Protein AF-A0A5S3QFT2-F1 (afdb_monomer_lite)

Sequence (90 aa):
MIRYILTNRRFLLILFIINLLGTAYGYYWYRFQLYDTPRIFLLFVPDSPTASLFFTVFLLFFLFNRNVPYIEALAVITLFKYGIWAVVMN

pLDDT: mean 94.41, std 4.91, range [65.56, 98.5]

Secondary structure (DSSP, 8-state):
-HHHHHT-HHHHHHHHHHHHHHHHHHHHHTHHHHHHS-GGGGGGS--HHHHHHHHHHHHHHHHTT---HHHHHHHHHHHHHHHHHHHH--

Structure (mmCIF, N/CA/C/O backbone):
data_AF-A0A5S3QFT2-F1
#
_entry.id   AF-A0A5S3QFT2-F1
#
loop_
_atom_site.group_PDB
_atom_site.id
_atom_site.type_symbol
_atom_site.label_atom_id
_atom_site.label_alt_id
_atom_site.label_comp_id
_atom_site.label_asym_id
_atom_site.label_entity_id
_atom_site.label_seq_id
_atom_site.pdbx_PDB_ins_code
_atom_site.Cartn_x
_atom_site.Cartn_y
_atom_site.Cartn_z
_atom_site.occupancy
_atom_site.B_iso_or_equiv
_atom_site.auth_seq_id
_atom_site.auth_comp_id
_atom_site.auth_asym_id
_atom_site.auth_atom_id
_atom_site.pdbx_PDB_model_num
ATOM 1 N N . MET A 1 1 ? 2.451 -3.427 25.506 1.00 77.31 1 MET A N 1
ATOM 2 C CA . MET A 1 1 ? 2.648 -2.008 25.129 1.00 77.31 1 MET A CA 1
ATOM 3 C C . MET A 1 1 ? 2.489 -1.772 23.623 1.00 77.31 1 MET A C 1
ATOM 5 O O . MET A 1 1 ? 1.593 -1.036 23.248 1.00 77.31 1 MET A O 1
ATOM 9 N N . ILE A 1 2 ? 3.259 -2.444 22.754 1.00 85.62 2 ILE A N 1
ATOM 10 C CA . ILE A 1 2 ? 3.211 -2.245 21.285 1.00 85.62 2 ILE A CA 1
ATOM 11 C C . ILE A 1 2 ? 1.833 -2.551 20.680 1.00 85.62 2 ILE A C 1
ATOM 13 O O . ILE A 1 2 ? 1.269 -1.711 19.987 1.00 85.62 2 ILE A O 1
ATOM 17 N N . ARG A 1 3 ? 1.243 -3.713 21.001 1.00 86.75 3 ARG A N 1
ATOM 18 C CA . ARG A 1 3 ? -0.085 -4.100 20.489 1.00 86.75 3 ARG A CA 1
ATOM 19 C C . ARG A 1 3 ? -1.155 -3.045 20.778 1.00 86.75 3 ARG A C 1
ATOM 21 O O . ARG A 1 3 ? -1.928 -2.728 19.892 1.00 86.75 3 ARG A O 1
ATOM 28 N N . TYR A 1 4 ? -1.143 -2.466 21.980 1.00 88.75 4 TYR A N 1
ATOM 29 C CA . TYR A 1 4 ? -2.092 -1.425 22.385 1.00 88.75 4 TYR A CA 1
ATOM 30 C C . TYR A 1 4 ? -2.019 -0.179 21.490 1.00 88.75 4 TYR A C 1
ATOM 32 O O . TYR A 1 4 ? -3.053 0.388 21.149 1.00 88.75 4 TYR A O 1
ATOM 40 N N . ILE A 1 5 ? -0.812 0.221 21.080 1.00 88.56 5 ILE A N 1
ATOM 41 C CA . ILE A 1 5 ? -0.605 1.353 20.169 1.00 88.56 5 ILE A CA 1
ATOM 42 C C . ILE A 1 5 ? -1.059 0.976 18.756 1.00 88.56 5 ILE A C 1
ATOM 44 O O . ILE A 1 5 ? -1.847 1.700 18.155 1.00 88.56 5 ILE A O 1
ATOM 48 N N . LEU A 1 6 ? -0.618 -0.182 18.252 1.00 90.44 6 LEU A N 1
ATOM 49 C CA . LEU A 1 6 ? -0.897 -0.623 16.882 1.00 90.44 6 LEU A CA 1
ATOM 50 C C . LEU A 1 6 ? -2.381 -0.913 16.624 1.00 90.44 6 LEU A C 1
ATOM 52 O O . LEU A 1 6 ? -2.838 -0.764 15.498 1.00 90.44 6 LEU A O 1
ATOM 56 N N . THR A 1 7 ? -3.146 -1.294 17.649 1.00 91.06 7 THR A N 1
ATOM 57 C CA . THR A 1 7 ? -4.597 -1.507 17.538 1.00 91.06 7 THR A CA 1
ATOM 58 C C . THR A 1 7 ? -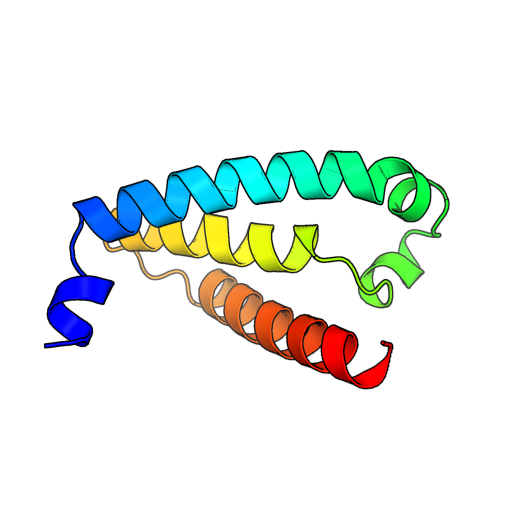5.420 -0.302 17.992 1.00 91.06 7 THR A C 1
ATOM 60 O O . THR A 1 7 ? -6.647 -0.377 18.036 1.00 91.06 7 THR A O 1
ATOM 63 N N . ASN A 1 8 ? -4.789 0.814 18.371 1.00 95.25 8 ASN A N 1
ATOM 64 C CA . ASN A 1 8 ? -5.520 2.010 18.769 1.00 95.25 8 ASN A CA 1
ATOM 65 C C . ASN A 1 8 ? -6.252 2.607 17.558 1.00 95.25 8 ASN A C 1
ATOM 67 O O . ASN A 1 8 ? -5.647 2.893 16.527 1.00 95.25 8 ASN A O 1
ATOM 71 N N . ARG A 1 9 ? -7.556 2.867 17.689 1.00 94.88 9 ARG A N 1
ATOM 72 C CA . ARG A 1 9 ? -8.378 3.357 16.573 1.00 94.88 9 ARG A CA 1
ATOM 73 C C . ARG A 1 9 ? -7.907 4.696 15.997 1.00 94.88 9 ARG A C 1
ATOM 75 O O . ARG A 1 9 ? -7.976 4.883 14.788 1.00 94.88 9 ARG A O 1
ATOM 82 N N . ARG A 1 10 ? -7.422 5.623 16.833 1.00 96.31 10 ARG A N 1
ATOM 83 C CA . ARG A 1 10 ? -6.889 6.915 16.361 1.00 96.31 10 ARG A CA 1
ATOM 84 C C . ARG A 1 10 ? -5.593 6.713 15.586 1.00 96.31 10 ARG A C 1
ATOM 86 O O . ARG A 1 10 ? -5.425 7.314 14.533 1.00 96.31 10 ARG A O 1
ATOM 93 N N . PHE A 1 11 ? -4.723 5.835 16.083 1.00 96.38 11 PHE A N 1
ATOM 94 C CA . PHE A 1 11 ? -3.496 5.461 15.386 1.00 96.38 11 PHE A CA 1
ATOM 95 C C . PHE A 1 11 ? -3.802 4.851 14.014 1.00 96.38 11 PHE A C 1
ATOM 97 O O . PHE A 1 11 ? -3.275 5.322 13.013 1.00 96.38 11 PHE A O 1
ATOM 104 N N . LEU A 1 12 ? -4.716 3.878 13.950 1.00 97.19 12 LEU A N 1
ATOM 105 C CA . LEU A 1 12 ? -5.128 3.240 12.697 1.00 97.19 12 LEU A CA 1
ATOM 106 C C . LEU A 1 12 ? -5.759 4.228 11.707 1.00 97.19 12 LEU A C 1
ATOM 108 O O . LEU A 1 12 ? -5.489 4.138 10.515 1.00 97.19 12 LEU A O 1
ATOM 112 N N . LEU A 1 13 ? -6.560 5.189 12.182 1.00 97.94 13 LEU A N 1
ATOM 113 C CA . LEU A 1 13 ? -7.137 6.241 11.335 1.00 97.94 13 LEU A CA 1
ATOM 114 C C . LEU A 1 13 ? -6.062 7.152 10.740 1.00 97.94 13 LEU A C 1
ATOM 116 O O . LEU A 1 13 ? -6.088 7.426 9.543 1.00 97.94 13 LEU A O 1
ATOM 120 N N . ILE A 1 14 ? -5.108 7.604 11.556 1.00 97.81 14 ILE A N 1
ATOM 121 C CA . ILE A 1 14 ? -3.987 8.428 11.085 1.00 97.81 14 ILE A CA 1
ATOM 122 C C . ILE A 1 14 ? -3.145 7.636 10.081 1.00 97.81 14 ILE A C 1
ATOM 124 O O . ILE A 1 14 ? -2.845 8.134 8.998 1.00 97.81 14 ILE A O 1
ATOM 128 N N . LEU A 1 15 ? -2.819 6.385 10.414 1.00 97.62 15 LEU A N 1
ATOM 129 C CA . LEU A 1 15 ? -2.064 5.488 9.547 1.00 97.62 15 LEU A CA 1
ATOM 130 C C . LEU A 1 15 ? -2.776 5.280 8.205 1.00 97.62 15 LEU A C 1
ATOM 132 O O . LEU A 1 15 ? -2.124 5.331 7.165 1.00 97.62 15 LEU A O 1
ATOM 136 N N . PHE A 1 16 ? -4.098 5.098 8.221 1.00 98.38 16 PHE A N 1
ATOM 137 C CA . PHE A 1 16 ? -4.924 4.980 7.023 1.00 98.38 16 PHE A CA 1
ATOM 138 C C . PHE A 1 16 ? -4.877 6.247 6.166 1.00 98.38 16 PHE A C 1
ATOM 140 O O . PHE A 1 16 ? -4.615 6.148 4.973 1.00 98.38 16 PHE A O 1
ATOM 147 N N . ILE A 1 17 ? -5.075 7.433 6.753 1.00 98.44 17 ILE A N 1
ATOM 148 C CA . ILE A 1 17 ? -5.065 8.704 6.006 1.00 98.44 17 ILE A CA 1
ATOM 149 C C . ILE A 1 17 ? -3.702 8.936 5.349 1.00 98.44 17 ILE A C 1
ATOM 151 O O . ILE A 1 17 ? -3.636 9.261 4.165 1.00 98.44 17 ILE A O 1
ATOM 155 N N . ILE A 1 18 ? -2.615 8.735 6.096 1.00 98.12 18 ILE A N 1
ATOM 156 C CA . ILE A 1 18 ? -1.255 8.897 5.570 1.00 98.12 18 ILE A CA 1
ATOM 157 C C . ILE A 1 18 ? -1.000 7.902 4.432 1.00 98.12 18 ILE A C 1
ATOM 159 O O . ILE A 1 18 ? -0.490 8.300 3.388 1.00 98.12 18 ILE A O 1
ATOM 163 N N . ASN A 1 19 ? -1.391 6.633 4.595 1.00 97.88 19 ASN A N 1
ATOM 164 C CA . ASN A 1 19 ? -1.233 5.626 3.543 1.00 97.88 19 ASN A CA 1
ATOM 165 C C . ASN A 1 19 ? -2.088 5.929 2.311 1.00 97.88 19 ASN A C 1
ATOM 167 O O . ASN A 1 19 ? -1.607 5.765 1.194 1.00 97.88 19 ASN A O 1
ATOM 171 N N . LEU A 1 20 ? -3.312 6.427 2.485 1.00 98.44 20 LEU A N 1
ATOM 172 C CA . LEU A 1 20 ? -4.191 6.799 1.380 1.00 98.44 20 LEU A CA 1
ATOM 173 C C . LEU A 1 20 ? -3.591 7.941 0.552 1.00 98.44 20 LEU A C 1
ATOM 175 O O . LEU A 1 20 ? -3.505 7.839 -0.673 1.00 98.44 20 LEU A O 1
ATOM 179 N N . LEU A 1 21 ? -3.129 9.003 1.217 1.00 98.50 21 LEU A N 1
ATOM 180 C CA . LEU A 1 21 ? -2.465 10.127 0.555 1.00 98.50 21 LEU A CA 1
ATOM 181 C C . LEU A 1 21 ? -1.149 9.691 -0.101 1.00 98.50 21 LEU A C 1
ATOM 183 O O . LEU A 1 21 ? -0.883 10.057 -1.244 1.00 98.50 21 LEU A O 1
ATOM 187 N N . GLY A 1 22 ? -0.361 8.866 0.591 1.00 97.81 22 GLY A N 1
ATOM 188 C CA . GLY A 1 22 ? 0.875 8.292 0.066 1.00 97.81 22 GLY A CA 1
ATOM 189 C C . GLY A 1 22 ? 0.644 7.415 -1.164 1.00 97.81 22 GLY A C 1
ATOM 190 O O . GLY A 1 22 ? 1.383 7.533 -2.135 1.00 97.81 22 GLY A O 1
ATOM 191 N N . THR A 1 23 ? -0.416 6.606 -1.173 1.00 97.69 23 THR A N 1
ATOM 192 C CA . THR A 1 23 ? -0.806 5.762 -2.314 1.00 97.69 23 THR A CA 1
ATOM 193 C C . THR A 1 23 ? -1.190 6.622 -3.517 1.00 97.69 23 THR A C 1
ATOM 195 O O . THR A 1 23 ? -0.704 6.394 -4.625 1.00 97.69 23 THR A O 1
ATOM 198 N N . ALA A 1 24 ? -2.028 7.644 -3.309 1.00 98.06 24 ALA A N 1
ATOM 199 C CA . ALA A 1 24 ? -2.441 8.561 -4.371 1.00 98.06 24 ALA A CA 1
ATOM 200 C C . ALA A 1 24 ? -1.239 9.307 -4.972 1.00 98.06 24 ALA A C 1
ATOM 202 O O . ALA A 1 24 ? -1.080 9.364 -6.194 1.00 98.06 24 ALA A O 1
ATOM 203 N N . TYR A 1 25 ? -0.355 9.822 -4.114 1.00 97.88 25 TYR A N 1
ATOM 204 C CA . TYR A 1 25 ? 0.881 10.460 -4.552 1.00 97.88 25 TYR A CA 1
ATOM 205 C C . TYR A 1 25 ? 1.829 9.473 -5.244 1.00 97.88 25 TYR A C 1
ATOM 207 O O . TYR A 1 25 ? 2.442 9.822 -6.248 1.00 97.88 25 TYR A O 1
ATOM 215 N N . GLY A 1 26 ? 1.910 8.229 -4.770 1.00 96.75 26 GLY A N 1
ATOM 216 C CA . GLY A 1 26 ? 2.694 7.163 -5.389 1.00 96.75 26 GLY A CA 1
ATOM 217 C C . GLY A 1 26 ? 2.249 6.893 -6.824 1.00 96.75 26 GLY A C 1
ATOM 218 O O . GLY A 1 26 ? 3.077 6.897 -7.730 1.00 96.75 26 GLY A O 1
ATOM 219 N N . TYR A 1 27 ? 0.945 6.757 -7.078 1.00 96.81 27 TYR A N 1
ATOM 220 C CA . TYR A 1 27 ? 0.446 6.602 -8.449 1.00 96.81 27 TYR A CA 1
ATOM 221 C C . TYR A 1 27 ? 0.759 7.814 -9.324 1.00 96.81 27 TYR A C 1
ATOM 223 O O . TYR A 1 27 ? 1.130 7.650 -10.485 1.00 96.81 27 TYR A O 1
ATOM 231 N N . TYR A 1 28 ? 0.669 9.026 -8.774 1.00 97.38 28 TYR A N 1
ATOM 232 C CA . TYR A 1 28 ? 1.089 10.226 -9.490 1.00 97.38 28 TYR A CA 1
ATOM 233 C C . TYR A 1 28 ? 2.592 10.209 -9.808 1.00 97.38 28 TYR A C 1
ATOM 235 O O . TYR A 1 28 ? 2.981 10.53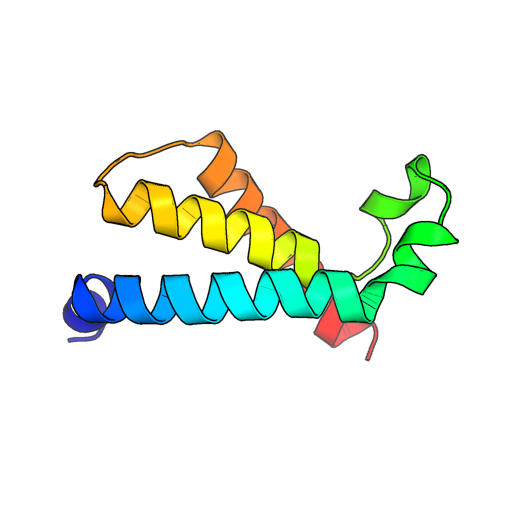1 -10.929 1.00 97.38 28 TYR A O 1
ATOM 243 N N . TRP A 1 29 ? 3.445 9.812 -8.865 1.00 96.75 29 TRP A N 1
ATOM 244 C CA . TRP A 1 29 ? 4.896 9.752 -9.045 1.00 96.75 29 TRP A CA 1
ATOM 245 C C . TRP A 1 29 ? 5.305 8.729 -10.112 1.00 96.75 29 TRP A C 1
ATOM 247 O O . TRP A 1 29 ? 6.054 9.059 -11.028 1.00 96.75 29 TRP A O 1
ATOM 257 N N . TYR A 1 30 ? 4.745 7.519 -10.051 1.00 95.31 30 TYR A N 1
ATOM 258 C CA . TYR A 1 30 ? 5.044 6.415 -10.971 1.00 95.31 30 TYR A CA 1
ATOM 259 C C . TYR A 1 30 ? 4.255 6.480 -12.293 1.00 95.31 30 TYR A C 1
ATOM 261 O O . TYR A 1 30 ? 4.390 5.586 -13.128 1.00 95.31 30 TYR A O 1
ATOM 269 N N . ARG A 1 31 ? 3.440 7.523 -12.520 1.00 95.38 31 ARG A N 1
ATOM 270 C CA . ARG A 1 31 ? 2.474 7.592 -13.635 1.00 95.38 31 ARG A CA 1
ATOM 271 C C . ARG A 1 31 ? 3.073 7.290 -15.007 1.00 95.38 31 ARG A C 1
ATOM 273 O O . ARG A 1 31 ? 2.480 6.531 -15.760 1.00 95.38 31 ARG A O 1
ATOM 280 N N . PHE A 1 32 ? 4.237 7.857 -15.322 1.00 95.62 32 PHE A N 1
ATOM 281 C CA . PHE A 1 32 ? 4.870 7.674 -16.629 1.00 95.62 32 PHE A CA 1
ATOM 282 C C . PHE A 1 32 ? 5.419 6.254 -16.774 1.00 95.62 32 PHE A C 1
ATOM 284 O O . PHE A 1 32 ? 5.111 5.576 -17.743 1.00 95.62 32 PHE A O 1
ATOM 291 N N . GLN A 1 33 ? 6.105 5.749 -15.744 1.00 94.31 33 GLN A N 1
ATOM 292 C CA . GLN A 1 33 ? 6.616 4.378 -15.716 1.00 94.31 33 GLN A CA 1
ATOM 293 C C . GLN A 1 33 ? 5.496 3.341 -15.876 1.00 94.31 33 GLN A C 1
ATOM 295 O O . GLN A 1 33 ? 5.636 2.392 -16.645 1.00 94.31 33 GLN A O 1
ATOM 300 N N . LEU A 1 34 ? 4.376 3.519 -15.173 1.00 94.31 34 LEU A N 1
ATOM 301 C CA . LEU A 1 34 ? 3.227 2.614 -15.260 1.00 94.31 34 LEU A CA 1
ATOM 302 C C . LEU A 1 34 ? 2.490 2.735 -16.600 1.00 94.31 34 LEU A C 1
ATOM 304 O O . LEU A 1 34 ? 1.942 1.747 -17.077 1.00 94.31 34 LEU A O 1
ATOM 308 N N . TYR A 1 35 ? 2.468 3.925 -17.203 1.00 95.12 35 TYR A N 1
ATOM 309 C CA . TYR A 1 35 ? 1.845 4.149 -18.506 1.00 95.12 35 TYR A CA 1
ATOM 310 C C . TYR A 1 35 ? 2.657 3.530 -19.651 1.00 95.12 35 TYR A C 1
ATOM 312 O O . TYR A 1 35 ? 2.086 2.888 -20.530 1.00 95.12 35 TYR A O 1
ATOM 320 N N . ASP A 1 36 ? 3.982 3.673 -19.606 1.00 96.25 36 ASP A N 1
ATOM 321 C CA . ASP A 1 36 ? 4.888 3.179 -20.646 1.00 96.25 36 ASP A CA 1
ATOM 322 C C . ASP A 1 36 ? 5.137 1.664 -20.543 1.00 96.25 36 ASP A C 1
ATOM 324 O O . ASP A 1 36 ? 5.555 1.025 -21.511 1.00 96.25 36 ASP A O 1
ATOM 328 N N . THR A 1 37 ? 4.864 1.057 -19.384 1.00 95.50 37 THR A N 1
ATOM 329 C CA . THR A 1 37 ? 5.048 -0.385 -19.189 1.00 95.50 37 THR A CA 1
ATOM 330 C C . THR A 1 37 ? 3.884 -1.179 -19.797 1.00 95.50 37 THR A C 1
ATOM 332 O O . THR A 1 37 ? 2.727 -0.977 -19.414 1.00 95.50 37 THR A O 1
ATOM 335 N N . PRO A 1 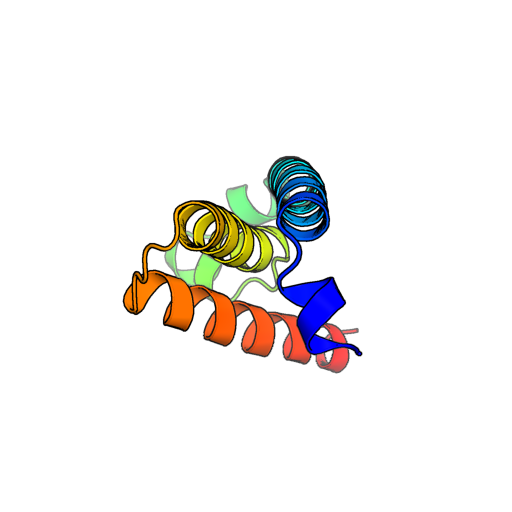38 ? 4.145 -2.171 -20.675 1.00 96.12 38 PRO A N 1
ATOM 336 C CA . PRO A 1 38 ? 3.099 -3.063 -21.159 1.00 96.12 38 PRO A CA 1
ATOM 337 C C . PRO A 1 38 ? 2.381 -3.764 -20.001 1.00 96.12 38 PRO A C 1
ATOM 339 O O . PRO A 1 38 ? 3.017 -4.263 -19.075 1.00 96.12 38 PRO A O 1
ATOM 342 N N . ARG A 1 39 ? 1.049 -3.868 -20.073 1.00 92.31 39 ARG A N 1
ATOM 343 C CA . ARG A 1 39 ? 0.204 -4.330 -18.951 1.00 92.31 39 ARG A CA 1
ATOM 344 C C . ARG A 1 39 ? 0.627 -5.670 -18.342 1.00 92.31 39 ARG A C 1
ATOM 346 O O . ARG A 1 39 ? 0.526 -5.840 -17.133 1.00 92.31 39 ARG A O 1
ATOM 353 N N . ILE A 1 40 ? 1.117 -6.601 -19.161 1.00 94.38 40 ILE A N 1
ATOM 354 C CA . ILE A 1 40 ? 1.586 -7.918 -18.701 1.00 94.38 40 ILE A CA 1
ATOM 355 C C . ILE A 1 40 ? 2.829 -7.828 -17.801 1.00 94.38 40 ILE A C 1
ATOM 357 O O . ILE A 1 40 ? 3.042 -8.693 -16.955 1.00 94.38 40 ILE A O 1
ATOM 361 N N . PHE A 1 41 ? 3.622 -6.764 -17.944 1.00 94.25 41 PHE A N 1
ATOM 362 C CA . PHE A 1 41 ? 4.838 -6.534 -17.172 1.00 94.25 41 PHE A CA 1
ATOM 363 C C . PHE A 1 41 ? 4.630 -5.668 -15.933 1.00 94.25 41 PHE A C 1
ATOM 365 O O . PHE A 1 41 ? 5.530 -5.620 -15.103 1.00 94.25 41 PHE A O 1
ATOM 372 N N . LEU A 1 42 ? 3.456 -5.051 -15.742 1.00 91.56 42 LEU A N 1
ATOM 373 C CA . LEU A 1 42 ? 3.170 -4.237 -14.551 1.00 91.56 42 LEU A CA 1
ATOM 374 C C . LEU A 1 42 ? 3.371 -5.017 -13.249 1.00 91.56 42 LEU A C 1
ATOM 376 O O . LEU A 1 42 ? 3.856 -4.464 -12.270 1.00 91.56 42 LEU A O 1
ATOM 380 N N . LEU A 1 43 ? 3.091 -6.325 -13.256 1.00 88.88 43 LEU A N 1
ATOM 381 C CA . LEU A 1 43 ? 3.347 -7.192 -12.107 1.00 88.88 43 LEU A CA 1
ATOM 382 C C . LEU A 1 43 ? 4.840 -7.267 -11.741 1.00 88.88 43 LEU A C 1
ATOM 384 O O . LEU A 1 43 ? 5.165 -7.594 -10.606 1.00 88.88 43 LEU A O 1
ATOM 388 N N . PHE A 1 44 ? 5.755 -6.996 -12.666 1.00 90.69 44 PHE A N 1
ATOM 389 C CA . PHE A 1 44 ? 7.200 -7.076 -12.444 1.00 90.69 44 PHE A CA 1
ATOM 390 C C . PHE A 1 44 ? 7.863 -5.716 -12.235 1.00 90.69 44 PHE A C 1
ATOM 392 O O . PHE A 1 44 ? 9.062 -5.656 -11.980 1.00 90.69 44 PHE A O 1
ATOM 399 N N . VAL A 1 45 ? 7.097 -4.629 -12.313 1.00 90.88 45 VAL A N 1
ATOM 400 C CA . VAL A 1 45 ? 7.608 -3.290 -12.034 1.00 90.88 45 VAL A CA 1
ATOM 401 C C . VAL A 1 45 ? 7.771 -3.138 -10.526 1.00 90.88 45 VAL A C 1
ATOM 403 O O . VAL A 1 45 ? 6.804 -3.386 -9.817 1.00 90.88 45 VAL A O 1
ATOM 406 N N . PRO A 1 46 ? 8.940 -2.733 -10.005 1.00 88.06 46 PRO A N 1
ATOM 407 C CA . PRO A 1 46 ? 9.099 -2.407 -8.594 1.00 88.06 46 PRO A CA 1
ATOM 408 C C . PRO A 1 46 ? 8.422 -1.064 -8.293 1.00 88.06 46 PRO A C 1
ATOM 410 O O . PRO A 1 46 ? 9.044 -0.002 -8.334 1.00 88.06 46 PRO A O 1
ATOM 413 N N . ASP A 1 47 ? 7.123 -1.111 -8.015 1.00 89.88 47 ASP A N 1
ATOM 414 C CA . ASP A 1 47 ? 6.307 0.054 -7.710 1.00 89.88 47 ASP A CA 1
ATOM 415 C C . ASP A 1 47 ? 5.856 0.047 -6.236 1.00 89.88 47 ASP A C 1
ATOM 417 O O . ASP A 1 47 ? 5.344 -0.939 -5.708 1.00 89.88 47 ASP A O 1
ATOM 421 N N . SER A 1 48 ? 6.039 1.170 -5.540 1.00 90.94 48 SER A N 1
ATOM 422 C CA . SER A 1 48 ? 5.493 1.365 -4.193 1.00 90.94 48 SER A CA 1
ATOM 423 C C . SER A 1 48 ? 3.967 1.602 -4.119 1.00 90.94 48 SER A C 1
ATOM 425 O O . SER A 1 48 ? 3.378 1.222 -3.093 1.00 90.94 48 SER A O 1
ATOM 427 N N . PRO A 1 49 ? 3.269 2.190 -5.126 1.00 94.94 49 PRO A N 1
ATOM 428 C CA . PRO A 1 49 ? 1.838 2.460 -4.998 1.00 94.94 49 PRO A CA 1
ATOM 429 C C . PRO A 1 49 ? 0.973 1.197 -4.926 1.00 94.94 49 PRO A C 1
ATOM 431 O O . PRO A 1 49 ? 0.003 1.192 -4.176 1.00 94.94 49 PRO A O 1
ATOM 434 N N . THR A 1 50 ? 1.324 0.097 -5.599 1.00 94.75 50 THR A N 1
ATOM 435 C CA . THR A 1 50 ? 0.535 -1.147 -5.508 1.00 94.75 50 THR A CA 1
ATOM 436 C C . THR A 1 50 ? 0.588 -1.772 -4.109 1.00 94.75 50 THR A C 1
ATOM 438 O O . THR A 1 50 ? -0.440 -2.208 -3.589 1.00 94.75 50 THR A O 1
ATOM 441 N N . ALA A 1 51 ? 1.755 -1.775 -3.454 1.00 95.56 51 ALA A N 1
ATOM 442 C CA . ALA A 1 51 ? 1.894 -2.281 -2.084 1.00 95.56 51 ALA A CA 1
ATOM 443 C C . ALA A 1 51 ? 1.078 -1.447 -1.082 1.00 95.56 51 ALA A C 1
ATOM 445 O O . ALA A 1 51 ? 0.316 -1.975 -0.267 1.00 95.56 51 ALA A O 1
ATOM 446 N N . SER A 1 52 ? 1.222 -0.122 -1.173 1.00 96.62 52 SER A N 1
ATOM 447 C CA . SER A 1 52 ? 0.515 0.820 -0.304 1.00 96.62 52 SER A CA 1
ATOM 448 C C . SER A 1 52 ? -0.993 0.831 -0.562 1.00 96.62 52 SER A C 1
ATOM 450 O O . SER A 1 52 ? -1.756 0.957 0.395 1.00 96.62 52 SER A O 1
ATOM 452 N N . LEU A 1 53 ? -1.448 0.576 -1.794 1.00 97.50 53 LEU A N 1
ATOM 453 C CA . LEU A 1 53 ? -2.865 0.403 -2.116 1.00 97.50 53 LEU A CA 1
ATOM 454 C C . LEU A 1 53 ? -3.482 -0.757 -1.333 1.00 97.50 53 LEU A C 1
ATOM 456 O O . LEU A 1 53 ? -4.461 -0.552 -0.612 1.00 97.50 53 LEU A O 1
ATOM 460 N N . PHE A 1 54 ? -2.926 -1.968 -1.442 1.00 97.81 54 PHE A N 1
ATOM 461 C CA . PHE A 1 54 ? -3.492 -3.126 -0.743 1.00 97.81 54 PHE A CA 1
ATOM 462 C C . PHE A 1 54 ? -3.438 -2.956 0.771 1.00 97.81 54 PHE A C 1
ATOM 464 O O . PHE A 1 54 ? -4.406 -3.288 1.456 1.00 97.81 54 PHE A O 1
ATOM 471 N N . PHE A 1 55 ? -2.361 -2.367 1.295 1.00 97.94 55 PHE A N 1
ATOM 472 C CA . PHE A 1 55 ? -2.275 -2.054 2.716 1.00 97.94 55 PHE A CA 1
ATOM 473 C C . PHE A 1 55 ? -3.304 -0.995 3.153 1.00 97.94 55 PHE A C 1
ATOM 475 O O . PHE A 1 55 ? -3.929 -1.142 4.201 1.00 97.94 55 PHE A O 1
ATOM 482 N N . THR A 1 56 ? -3.562 0.029 2.336 1.00 98.25 56 THR A N 1
ATOM 483 C CA . THR A 1 56 ? -4.597 1.046 2.594 1.00 98.25 56 THR A CA 1
ATOM 484 C C . THR A 1 56 ? -5.991 0.423 2.638 1.00 98.25 56 THR A C 1
ATOM 486 O O . THR A 1 56 ? -6.768 0.702 3.553 1.00 98.25 56 THR A O 1
ATOM 489 N N . VAL A 1 57 ? -6.315 -0.451 1.680 1.00 98.12 57 VAL A N 1
ATOM 490 C CA . VAL A 1 57 ? -7.605 -1.160 1.636 1.00 98.12 57 VAL A CA 1
ATOM 491 C C . VAL A 1 57 ? -7.738 -2.119 2.821 1.00 98.12 57 VAL A C 1
ATOM 493 O O . VAL A 1 57 ? -8.803 -2.189 3.435 1.00 98.12 57 VAL A O 1
ATOM 496 N N . PHE A 1 58 ? -6.658 -2.806 3.199 1.00 98.06 58 PHE A N 1
ATOM 497 C CA . PHE A 1 58 ? -6.613 -3.598 4.426 1.00 98.06 58 PHE A CA 1
ATOM 498 C C . PHE A 1 58 ? -6.941 -2.740 5.656 1.00 98.06 58 PHE A C 1
ATOM 500 O O . PHE A 1 58 ? -7.851 -3.087 6.407 1.00 98.06 58 PHE A O 1
ATOM 507 N N . LEU A 1 59 ? -6.270 -1.596 5.838 1.00 97.88 59 LEU A N 1
ATOM 508 C CA . LEU A 1 59 ? -6.519 -0.693 6.967 1.00 97.88 59 LEU A CA 1
ATOM 509 C C . LEU A 1 59 ? -7.968 -0.200 7.007 1.00 97.88 59 LEU A C 1
ATOM 511 O O . LEU A 1 59 ? -8.539 -0.096 8.091 1.00 97.88 59 LEU A O 1
ATOM 515 N N . LEU A 1 60 ? -8.575 0.064 5.845 1.00 98.06 60 LEU A N 1
ATOM 516 C CA . LEU A 1 60 ? -9.983 0.441 5.749 1.00 98.06 60 LEU A CA 1
ATOM 517 C C . LEU A 1 60 ? -10.888 -0.648 6.338 1.00 98.06 60 LEU A C 1
ATOM 519 O O . LEU A 1 60 ? -11.688 -0.360 7.224 1.00 98.06 60 LEU A O 1
ATOM 523 N N . PHE A 1 61 ? -10.754 -1.899 5.889 1.00 97.69 61 PHE A N 1
ATOM 524 C CA . PHE A 1 61 ? -11.560 -3.008 6.415 1.00 97.69 61 PHE A CA 1
ATOM 525 C C . PHE A 1 61 ? -11.266 -3.290 7.888 1.00 97.69 61 PHE A C 1
ATOM 527 O O . PHE A 1 61 ? -12.196 -3.480 8.678 1.00 97.69 61 PHE A O 1
ATOM 534 N N . PHE A 1 62 ? -9.994 -3.219 8.274 1.00 96.31 62 PHE A N 1
ATOM 535 C CA . PHE A 1 62 ? -9.555 -3.413 9.648 1.00 96.31 62 PHE A CA 1
ATOM 536 C C . PHE A 1 62 ? -10.165 -2.370 10.599 1.00 96.31 62 PHE A C 1
ATOM 538 O O . PHE A 1 62 ? -10.637 -2.721 11.678 1.00 96.31 62 PHE A O 1
ATOM 545 N N . LEU A 1 63 ? -10.275 -1.102 10.179 1.00 96.75 63 LEU A N 1
ATOM 546 C CA . LEU A 1 63 ? -10.954 -0.033 10.929 1.00 96.75 63 LEU A CA 1
ATOM 547 C C . LEU A 1 63 ? -12.451 -0.297 11.164 1.00 96.75 63 LEU A C 1
ATOM 549 O O . LEU A 1 63 ? -13.011 0.195 12.148 1.00 96.75 63 LEU A O 1
ATOM 553 N N . PHE A 1 64 ? -13.093 -1.07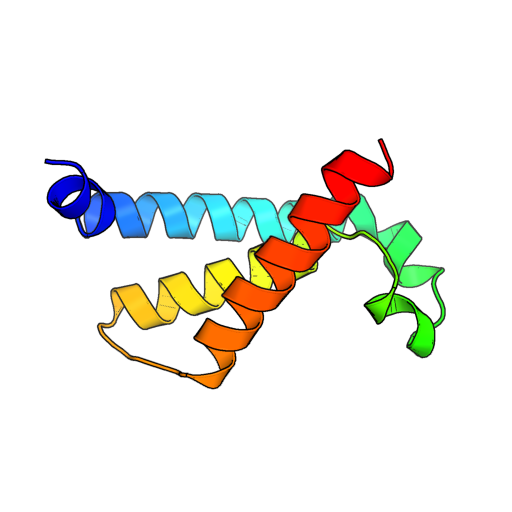0 10.286 1.00 96.81 64 PHE A N 1
ATOM 554 C CA . PHE A 1 64 ? -14.482 -1.518 10.426 1.00 96.81 64 PHE A CA 1
ATOM 555 C C . PHE A 1 64 ? -14.615 -2.885 11.112 1.00 96.81 64 PHE A C 1
ATOM 557 O O . PHE A 1 64 ? -15.716 -3.434 11.145 1.00 96.81 64 PHE A O 1
ATOM 564 N N . ASN A 1 65 ? -13.527 -3.433 11.666 1.00 95.44 65 ASN A N 1
ATOM 565 C CA . ASN A 1 65 ? -13.469 -4.783 12.234 1.00 95.44 65 ASN A CA 1
ATOM 566 C C . ASN A 1 65 ? -13.943 -5.866 11.245 1.00 95.44 65 ASN A C 1
ATOM 568 O O . ASN A 1 65 ? -14.595 -6.834 11.637 1.00 95.44 65 ASN A O 1
ATOM 572 N N . ARG A 1 66 ? -13.654 -5.690 9.950 1.00 96.44 66 ARG A N 1
ATOM 573 C CA . ARG A 1 66 ? -13.944 -6.674 8.903 1.00 96.44 66 ARG A CA 1
ATOM 574 C C . ARG A 1 66 ? -12.657 -7.357 8.468 1.00 96.44 66 ARG A C 1
ATOM 576 O O . ARG A 1 66 ? -11.696 -6.679 8.123 1.00 96.44 66 ARG A O 1
ATOM 583 N N . ASN A 1 67 ? -12.688 -8.686 8.431 1.00 94.88 67 ASN A N 1
ATOM 584 C CA . ASN A 1 67 ? -11.607 -9.489 7.869 1.00 94.88 67 ASN A CA 1
ATOM 585 C C . AS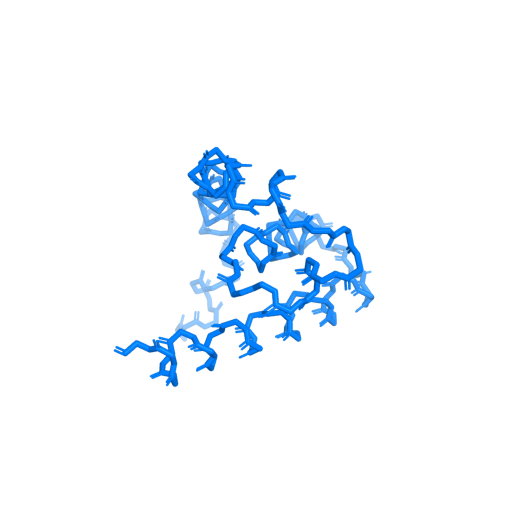N A 1 67 ? -11.953 -9.846 6.425 1.00 94.88 67 ASN A C 1
ATOM 587 O O . ASN A 1 67 ? -13.049 -10.340 6.145 1.00 94.88 67 ASN A O 1
ATOM 591 N N . VAL A 1 68 ? -11.026 -9.578 5.514 1.00 97.44 68 VAL A N 1
ATOM 592 C CA . VAL A 1 68 ? -11.161 -9.867 4.084 1.00 97.44 68 VAL A CA 1
ATOM 593 C C . VAL A 1 68 ? -9.892 -10.611 3.670 1.00 97.44 68 VAL A C 1
ATOM 595 O O . VAL A 1 68 ? -8.931 -9.975 3.230 1.00 97.44 68 VAL A O 1
ATOM 598 N N . PRO A 1 69 ? -9.866 -11.954 3.801 1.00 97.06 69 PRO A N 1
ATOM 599 C CA . PRO A 1 69 ? -8.633 -12.744 3.726 1.00 97.06 69 PRO A CA 1
ATOM 600 C C . PRO A 1 69 ? -7.817 -12.524 2.450 1.00 97.06 69 PRO A C 1
ATOM 602 O O . PRO A 1 69 ? -6.591 -12.504 2.487 1.00 97.06 69 PRO A O 1
ATOM 605 N N . TYR A 1 70 ? -8.483 -12.303 1.314 1.00 97.38 70 TYR A N 1
ATOM 606 C CA . TYR A 1 70 ? -7.800 -12.015 0.052 1.00 97.38 70 TYR A CA 1
ATOM 607 C C . TYR A 1 70 ? -7.073 -10.665 0.062 1.00 97.38 70 TYR A C 1
ATOM 609 O O . TYR A 1 70 ? -5.961 -10.572 -0.448 1.00 97.38 70 TYR A O 1
ATOM 617 N N . ILE A 1 71 ? -7.663 -9.628 0.662 1.00 97.12 71 ILE A N 1
ATOM 618 C CA . ILE A 1 71 ? -7.024 -8.311 0.791 1.00 97.12 71 ILE A CA 1
ATOM 619 C C . ILE A 1 71 ? -5.856 -8.385 1.771 1.00 97.12 71 ILE A C 1
ATOM 621 O O . ILE A 1 71 ? -4.797 -7.832 1.496 1.00 97.12 71 ILE A O 1
ATOM 625 N N . GLU A 1 72 ? -6.027 -9.100 2.882 1.00 97.56 72 GLU A N 1
ATOM 626 C CA . GLU A 1 72 ? -4.963 -9.341 3.861 1.00 97.56 72 GLU A CA 1
ATOM 627 C C . GLU A 1 72 ? -3.772 -10.058 3.215 1.00 97.56 72 GLU A C 1
ATOM 629 O O . GLU A 1 72 ? -2.634 -9.600 3.329 1.00 97.56 72 GLU A O 1
ATOM 634 N N . ALA A 1 73 ? -4.035 -11.131 2.465 1.00 97.81 73 ALA A N 1
ATOM 635 C CA . ALA A 1 73 ? -3.007 -11.864 1.738 1.00 97.81 73 ALA A CA 1
ATOM 636 C C . ALA A 1 73 ? -2.295 -10.974 0.708 1.00 97.81 73 ALA A C 1
ATOM 638 O O . ALA A 1 73 ? -1.066 -10.958 0.660 1.00 97.81 73 ALA A O 1
ATOM 639 N N . LEU A 1 74 ? -3.042 -10.196 -0.083 1.00 96.88 74 LEU A N 1
ATOM 640 C CA . LEU A 1 74 ? -2.463 -9.283 -1.073 1.00 96.88 74 LEU A CA 1
ATOM 641 C C . LEU A 1 74 ? -1.615 -8.188 -0.421 1.00 96.88 74 LEU A C 1
ATOM 643 O O . LEU A 1 74 ? -0.511 -7.928 -0.898 1.00 96.88 74 LEU A O 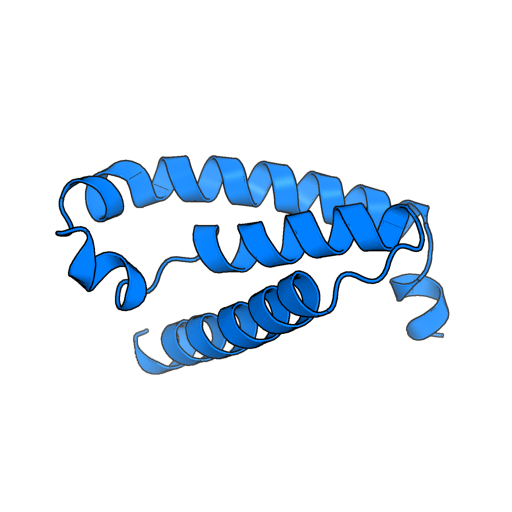1
ATOM 647 N N . ALA A 1 75 ? -2.074 -7.587 0.679 1.00 97.06 75 ALA A N 1
ATOM 648 C CA . ALA A 1 75 ? -1.314 -6.582 1.417 1.00 97.06 75 ALA A CA 1
ATOM 649 C C . ALA A 1 75 ? 0.019 -7.152 1.918 1.00 97.06 75 ALA A C 1
ATOM 651 O O . ALA A 1 75 ? 1.067 -6.549 1.700 1.00 97.06 75 ALA A O 1
ATOM 652 N N . VAL A 1 76 ? 0.006 -8.345 2.519 1.00 96.94 76 VAL A N 1
ATOM 653 C CA . VAL A 1 76 ? 1.224 -8.995 3.027 1.00 96.94 76 VAL A CA 1
ATOM 654 C C . VAL A 1 76 ? 2.175 -9.377 1.892 1.00 96.94 76 VAL A C 1
ATOM 656 O O . VAL A 1 76 ? 3.358 -9.042 1.949 1.00 96.94 76 VAL A O 1
ATOM 659 N N . ILE A 1 77 ? 1.679 -10.047 0.847 1.00 96.50 77 ILE A N 1
ATOM 660 C CA . ILE A 1 77 ? 2.511 -10.526 -0.268 1.00 96.50 77 ILE A CA 1
ATOM 661 C C . ILE A 1 77 ? 3.164 -9.352 -0.997 1.00 96.50 77 ILE A C 1
ATOM 663 O O . ILE A 1 77 ? 4.354 -9.406 -1.304 1.00 96.50 77 ILE A O 1
ATOM 667 N N . THR A 1 78 ? 2.409 -8.284 -1.265 1.00 95.31 78 THR A N 1
ATOM 668 C CA . THR A 1 78 ? 2.948 -7.108 -1.955 1.00 95.31 78 THR A CA 1
ATOM 669 C C . THR A 1 78 ? 3.949 -6.355 -1.087 1.00 95.31 78 THR A C 1
ATOM 671 O O . THR A 1 78 ? 5.048 -6.087 -1.565 1.00 95.31 78 THR A O 1
ATOM 674 N N . LEU A 1 79 ? 3.658 -6.102 0.194 1.00 95.38 79 LEU A N 1
ATOM 675 C CA . LEU A 1 79 ? 4.625 -5.487 1.114 1.00 95.38 79 LEU A CA 1
ATOM 676 C C . LEU A 1 79 ? 5.935 -6.277 1.187 1.00 95.38 79 LEU A C 1
ATOM 678 O O . LEU A 1 79 ? 7.010 -5.685 1.133 1.00 95.38 79 LEU A O 1
ATOM 682 N N . PHE A 1 80 ? 5.855 -7.607 1.262 1.00 95.50 80 PHE A N 1
ATOM 683 C CA . PHE A 1 80 ? 7.037 -8.463 1.304 1.00 95.50 80 PHE A CA 1
ATOM 684 C C . PHE A 1 80 ? 7.833 -8.400 -0.003 1.00 95.50 80 PHE A C 1
ATOM 686 O O . PHE A 1 80 ? 9.031 -8.120 0.004 1.00 95.50 80 PHE A O 1
ATOM 693 N N . LYS A 1 81 ? 7.156 -8.605 -1.136 1.00 93.56 81 LYS A N 1
ATOM 694 C CA . LYS A 1 81 ? 7.758 -8.585 -2.472 1.00 93.56 81 LYS A CA 1
ATOM 695 C C . LYS A 1 81 ? 8.451 -7.254 -2.765 1.00 93.56 81 LYS A C 1
ATOM 697 O O . LYS A 1 81 ? 9.639 -7.240 -3.075 1.00 93.56 81 LYS A O 1
ATOM 702 N N . TYR A 1 82 ? 7.720 -6.146 -2.661 1.00 91.06 82 TYR A N 1
ATOM 703 C CA . TYR A 1 82 ? 8.242 -4.820 -2.986 1.00 91.06 82 TYR A CA 1
ATOM 704 C C . TYR A 1 82 ? 9.262 -4.334 -1.954 1.00 91.06 82 TYR A C 1
ATOM 706 O O . TYR A 1 82 ? 10.235 -3.687 -2.330 1.00 91.06 82 TYR A O 1
ATOM 714 N N . GLY A 1 83 ? 9.095 -4.695 -0.676 1.00 90.81 83 GLY A N 1
ATOM 715 C CA . GLY A 1 83 ? 10.071 -4.401 0.372 1.00 90.81 83 GLY A CA 1
ATOM 716 C C . GLY A 1 83 ? 11.419 -5.079 0.126 1.00 90.81 83 GLY A C 1
ATOM 717 O O . GLY A 1 83 ? 12.455 -4.434 0.243 1.00 90.81 83 GLY A O 1
ATOM 718 N N . ILE A 1 84 ? 11.422 -6.352 -0.284 1.00 93.06 84 ILE A N 1
ATOM 719 C CA . ILE A 1 84 ? 12.662 -7.051 -0.656 1.00 93.06 84 ILE A CA 1
ATOM 720 C C . ILE A 1 84 ? 13.272 -6.447 -1.918 1.00 93.06 84 ILE A C 1
ATOM 722 O O . ILE A 1 84 ? 14.475 -6.203 -1.954 1.00 93.06 84 ILE A O 1
ATOM 726 N N . TRP A 1 85 ? 12.466 -6.180 -2.947 1.00 92.06 85 TRP A N 1
ATOM 727 C CA . TRP A 1 85 ? 12.965 -5.571 -4.180 1.00 92.06 85 TRP A CA 1
ATOM 728 C C . TRP A 1 85 ? 13.608 -4.210 -3.942 1.00 92.06 85 TRP A C 1
ATOM 730 O O . TRP A 1 85 ? 14.658 -3.950 -4.513 1.00 92.06 85 TRP A O 1
ATOM 740 N N . ALA A 1 86 ? 13.049 -3.389 -3.052 1.00 87.62 86 ALA A N 1
ATOM 741 C CA . ALA A 1 86 ? 13.644 -2.109 -2.685 1.00 87.62 86 ALA A CA 1
ATOM 742 C C . ALA A 1 86 ? 15.048 -2.251 -2.075 1.00 87.62 86 ALA A C 1
ATOM 744 O O . ALA A 1 86 ? 15.870 -1.368 -2.263 1.00 87.62 86 ALA A O 1
ATOM 745 N N . VAL A 1 87 ? 15.338 -3.346 -1.365 1.00 89.19 87 VAL A N 1
ATOM 746 C CA . VAL A 1 87 ? 16.673 -3.599 -0.795 1.00 89.19 87 VAL A CA 1
ATOM 747 C C . VAL A 1 87 ? 17.625 -4.202 -1.829 1.00 89.19 87 VAL A C 1
ATOM 749 O O . VAL A 1 87 ? 18.807 -3.889 -1.823 1.00 89.19 87 VAL A O 1
ATOM 752 N N . VAL A 1 88 ? 17.130 -5.082 -2.702 1.00 91.50 88 VAL A N 1
ATOM 753 C CA . VAL A 1 88 ? 17.966 -5.828 -3.661 1.00 91.50 88 VAL A CA 1
ATOM 754 C C . VAL A 1 88 ? 18.275 -5.024 -4.928 1.00 91.50 88 VAL A C 1
ATOM 756 O O . VAL A 1 88 ? 19.318 -5.234 -5.538 1.00 91.50 88 VAL A O 1
ATOM 759 N N . MET A 1 89 ? 17.368 -4.142 -5.354 1.00 83.88 89 MET A N 1
ATOM 760 C CA . MET A 1 89 ? 17.494 -3.354 -6.589 1.00 83.88 89 MET A CA 1
ATOM 761 C C . MET A 1 89 ? 18.083 -1.952 -6.373 1.00 83.88 89 MET A C 1
ATOM 763 O O . MET A 1 89 ? 18.216 -1.211 -7.346 1.00 83.88 89 MET A O 1
ATOM 767 N N . ASN A 1 90 ? 18.379 -1.577 -5.126 1.00 65.56 90 ASN A N 1
ATOM 768 C CA . ASN A 1 90 ? 18.940 -0.277 -4.753 1.00 65.56 90 ASN A CA 1
ATOM 769 C C . ASN A 1 90 ? 20.457 -0.354 -4.589 1.00 65.56 90 ASN A C 1
ATOM 771 O O . ASN A 1 90 ? 21.143 0.550 -5.108 1.00 65.56 90 ASN A O 1
#

Foldseek 3Di:
DVVCQVLDLVNLVVVLVVLVVVLVVQCVVCVVVCVPDDPVCNVVDLGPNQLSVLVSVVSVCVSVVHDDPVSVVSNVVSCVVSVVCVVVVD

InterPro domains:
  IPR009845 Protein of unknown function DUF1405 [PF07187] (22-90)
  IPR009845 Protein of unknown function DUF1405 [PTHR40042] (4-90)

Organism: NCBI:txid2583219

Radius of gyration: 14.37 Å; chains: 1; bounding box: 33×23×46 Å